Protein 4MYY (pdb70)

Organism: NCBI:txid489825

Structure (mmCIF, N/CA/C/O backbone):
data_4MYY
#
_entry.id   4MYY
#
_cell.length_a   36.752
_cell.length_b   36.752
_cell.length_c   187.257
_cell.angle_alpha   90.00
_cell.angle_beta   90.00
_cell.angle_gamma   120.00
#
_symmetry.space_group_name_H-M   'P 31 2 1'
#
loop_
_entity.id
_entity.type
_entity.pdbx_description
1 polymer 'CurG, CurH fusion protein'
2 non-polymer 'SULFATE ION'
3 water water
#
loop_
_atom_site.group_PDB
_atom_site.id
_atom_site.type_symbol
_atom_site.label_atom_id
_atom_site.label_alt_id
_atom_site.label_comp_id
_atom_site.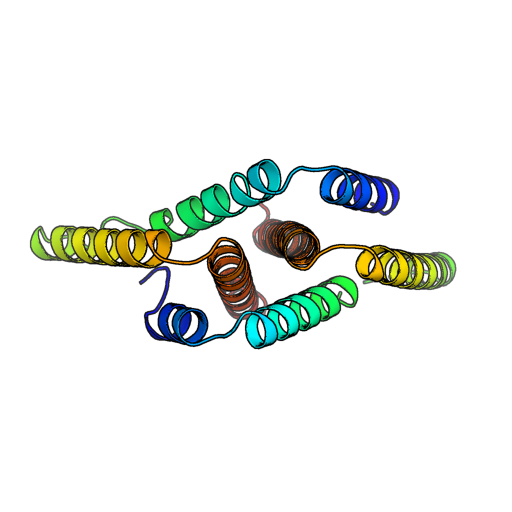label_asym_id
_atom_site.label_entity_id
_atom_site.label_seq_id
_atom_site.pdbx_PDB_ins_code
_atom_site.Cartn_x
_atom_site.Cartn_y
_atom_site.Cartn_z
_atom_site.occupancy
_atom_site.B_iso_or_equiv
_atom_site.auth_seq_id
_atom_site.auth_comp_id
_atom_site.auth_asym_id
_atom_site.auth_atom_id
_atom_site.pdbx_PDB_model_num
ATOM 1 N N . SER A 1 2 ? -18.607 9.951 -3.162 1.00 59.21 -1 SER A N 1
ATOM 2 C CA . SER A 1 2 ? -19.099 11.171 -3.866 1.00 62.52 -1 SER A CA 1
ATOM 3 C C . SER A 1 2 ? -18.025 11.745 -4.799 1.00 61.49 -1 SER A C 1
ATOM 4 O O . SER A 1 2 ? -18.309 12.042 -5.966 1.00 57.05 -1 SER A O 1
ATOM 7 N N . ALA A 1 3 ? -16.801 11.895 -4.280 1.00 52.95 0 ALA A N 1
ATOM 8 C CA . ALA A 1 3 ? -15.652 12.340 -5.072 1.00 45.62 0 ALA A CA 1
ATOM 9 C C . ALA A 1 3 ? -15.129 11.191 -5.927 1.00 40.20 0 ALA A C 1
ATOM 10 O O . ALA A 1 3 ? -14.770 11.388 -7.089 1.00 43.11 0 ALA A O 1
ATOM 12 N N . LEU A 1 4 ? -15.065 9.999 -5.334 1.00 35.19 1 LEU A N 1
ATOM 13 C CA . LEU A 1 4 ? -14.803 8.770 -6.071 1.00 30.72 1 LEU A CA 1
ATOM 14 C C . LEU A 1 4 ? -16.016 7.879 -5.982 1.00 31.68 1 LEU A C 1
ATOM 15 O O . LEU A 1 4 ? -16.281 7.286 -4.932 1.00 36.21 1 LEU A O 1
ATOM 20 N N . GLU A 1 5 ? -16.767 7.813 -7.074 1.00 32.10 2 GLU A N 1
ATOM 21 C CA . GLU A 1 5 ? -17.924 6.930 -7.142 1.00 32.02 2 GLU A CA 1
ATOM 22 C C . GLU A 1 5 ? -17.541 5.471 -6.943 1.00 32.89 2 GLU A C 1
ATOM 23 O O . GLU A 1 5 ? -16.466 5.039 -7.368 1.00 31.38 2 GLU A O 1
ATOM 29 N N . ALA A 1 6 ? -18.443 4.715 -6.310 1.00 32.80 3 ALA A N 1
ATOM 30 C CA . ALA A 1 6 ? -18.199 3.318 -6.030 1.00 35.54 3 ALA A CA 1
ATOM 31 C C . ALA A 1 6 ? -17.988 2.536 -7.324 1.00 33.69 3 ALA A C 1
ATOM 32 O O . ALA A 1 6 ? -17.238 1.565 -7.341 1.00 30.59 3 ALA A O 1
ATOM 34 N N . LYS A 1 7 ? -18.652 2.957 -8.399 1.00 30.71 4 LYS A N 1
ATOM 35 C CA . LYS A 1 7 ? -18.513 2.287 -9.694 1.00 31.84 4 LYS A CA 1
ATOM 36 C C . LYS A 1 7 ? -17.072 2.320 -10.161 1.00 28.49 4 LYS A C 1
ATOM 37 O O . LYS A 1 7 ? -16.564 1.343 -10.700 1.00 26.46 4 LYS A O 1
ATOM 43 N N . LEU A 1 8 ? -16.419 3.446 -9.919 1.00 24.84 5 LEU A N 1
ATOM 44 C CA . LEU A 1 8 ? -15.024 3.646 -10.295 1.00 23.09 5 LEU A CA 1
ATOM 45 C C . LEU A 1 8 ? -14.079 2.852 -9.396 1.00 19.42 5 LEU A C 1
ATOM 46 O O . LEU A 1 8 ? -13.186 2.154 -9.885 1.00 20.11 5 LEU A O 1
ATOM 51 N N . LEU A 1 9 ? -14.261 2.939 -8.083 1.00 19.85 6 LEU A N 1
ATOM 52 C CA . LEU A 1 9 ? -13.434 2.158 -7.184 1.00 18.54 6 LEU A CA 1
ATOM 53 C C . LEU A 1 9 ? -13.592 0.677 -7.462 1.00 18.34 6 LEU A C 1
ATOM 54 O O . LEU A 1 9 ? -12.605 -0.028 -7.514 1.00 17.70 6 LEU A O 1
ATOM 59 N N . ASP A 1 10 ? -14.829 0.222 -7.658 1.00 19.23 7 ASP A N 1
ATOM 60 C CA . ASP A 1 10 ? -15.085 -1.198 -7.982 1.00 22.11 7 ASP A CA 1
ATOM 61 C C . ASP A 1 10 ? -14.388 -1.672 -9.243 1.00 20.76 7 ASP A C 1
ATOM 62 O O . ASP A 1 10 ? -13.809 -2.743 -9.227 1.00 21.43 7 ASP A O 1
ATOM 67 N N . GLU A 1 11 ? -14.412 -0.874 -10.313 1.00 18.10 8 GLU A N 1
ATOM 68 C CA . GLU A 1 11 ? -13.754 -1.242 -11.551 1.00 19.91 8 GLU A CA 1
ATOM 69 C C . GLU A 1 11 ? -12.261 -1.478 -11.297 1.00 18.02 8 GLU A C 1
ATOM 70 O O . GLU A 1 11 ? -11.693 -2.454 -11.775 1.00 19.01 8 GLU A O 1
ATOM 76 N N . ILE A 1 12 ? -11.650 -0.572 -10.536 1.00 16.64 9 ILE A N 1
ATOM 77 C CA . ILE A 1 12 ? -10.240 -0.673 -10.210 1.00 15.80 9 ILE A CA 1
ATOM 78 C C . ILE A 1 12 ? -9.978 -1.880 -9.299 1.00 14.94 9 ILE A C 1
ATOM 79 O O . ILE A 1 12 ? -8.994 -2.609 -9.516 1.00 15.92 9 ILE A O 1
ATOM 84 N N . LYS A 1 13 ? -10.801 -2.061 -8.261 1.00 16.25 10 LYS A N 1
ATOM 85 C CA . LYS A 1 13 ? -10.637 -3.221 -7.376 1.00 17.48 10 LYS A CA 1
ATOM 86 C C . LYS A 1 13 ? -10.648 -4.534 -8.138 1.00 20.11 10 LYS A C 1
ATOM 87 O O . LYS A 1 13 ? -9.925 -5.460 -7.783 1.00 23.29 10 LYS A O 1
ATOM 93 N N . GLN A 1 14 ? -11.452 -4.590 -9.196 1.00 18.48 11 GLN A N 1
ATOM 94 C CA . GLN A 1 14 ? -11.689 -5.819 -9.954 1.00 20.77 11 GLN A CA 1
ATOM 95 C C . GLN A 1 14 ? -10.664 -6.085 -11.067 1.00 21.44 11 GLN A C 1
ATOM 96 O O . GLN A 1 14 ? -10.727 -7.119 -11.717 1.00 22.52 11 GLN A O 1
ATOM 102 N N . SER A 1 15 ? -9.726 -5.153 -11.240 1.00 18.94 12 SER A N 1
ATOM 103 C CA . SER A 1 15 ? -8.761 -5.193 -12.321 1.00 19.59 12 SER A CA 1
ATOM 104 C C . SER A 1 15 ? -7.492 -5.898 -11.937 1.00 19.81 12 SER A C 1
ATOM 105 O O . SER A 1 15 ? -6.893 -5.608 -10.904 1.00 23.13 12 SER A O 1
ATOM 108 N N . SER A 1 16 ? -7.041 -6.772 -12.823 1.00 20.33 13 SER A N 1
ATOM 109 C CA . SER A 1 16 ? -5.693 -7.332 -12.758 1.00 20.33 13 SER A CA 1
ATOM 110 C C . SER A 1 16 ? -4.691 -6.283 -13.187 1.00 19.66 13 SER A C 1
ATOM 111 O O . SER A 1 16 ? -5.080 -5.278 -13.770 1.00 18.84 13 SER A O 1
ATOM 114 N N . ASN A 1 17 ? -3.399 -6.546 -12.968 1.00 19.19 14 ASN A N 1
ATOM 115 C CA . ASN A 1 17 ? -2.358 -5.592 -13.387 1.00 19.91 14 ASN A CA 1
ATOM 116 C C . ASN A 1 17 ? -2.397 -5.455 -14.900 1.00 18.03 14 ASN A C 1
ATOM 117 O O . ASN A 1 17 ? -2.179 -4.376 -15.442 1.00 18.98 14 ASN A O 1
ATOM 122 N N . GLN A 1 18 ? -2.671 -6.555 -15.580 1.00 18.37 15 GLN A N 1
ATOM 123 C CA . GLN A 1 18 ? -2.727 -6.510 -17.020 1.00 18.67 15 GLN A CA 1
ATOM 124 C C . GLN A 1 18 ? -3.797 -5.541 -17.508 1.00 19.33 15 GLN A C 1
ATOM 125 O O . GLN A 1 18 ? -3.573 -4.761 -18.430 1.00 18.22 15 GLN A O 1
ATOM 131 N N . GLU A 1 19 ? -4.968 -5.613 -16.884 1.00 18.65 16 GLU A N 1
ATOM 132 C CA . GLU A 1 19 ? -6.062 -4.720 -17.228 1.00 17.44 16 GLU A CA 1
ATOM 133 C C . GLU A 1 19 ? -5.717 -3.256 -16.903 1.00 17.47 16 GLU A C 1
ATOM 134 O O . GLU A 1 19 ? -5.988 -2.359 -17.683 1.00 18.01 16 GLU A O 1
ATOM 140 N N . LEU A 1 20 ? -5.111 -3.024 -15.751 1.00 16.53 17 LEU A N 1
ATOM 141 C CA . LEU A 1 20 ? -4.685 -1.650 -15.382 1.00 15.69 17 LEU A CA 1
ATOM 142 C C . LEU A 1 20 ? -3.695 -1.072 -16.384 1.00 15.92 17 LEU A C 1
ATOM 143 O O . LEU A 1 20 ? -3.778 0.109 -16.771 1.00 16.20 17 LEU A O 1
ATOM 148 N N . GLU A 1 21 ? -2.739 -1.904 -16.792 1.00 16.30 18 GLU A N 1
ATOM 149 C CA . GLU A 1 21 ? -1.686 -1.450 -17.723 1.00 16.25 18 GLU A CA 1
ATOM 150 C C . GLU A 1 21 ? -2.300 -1.024 -19.061 1.00 18.45 18 GLU A C 1
ATOM 151 O O . GLU A 1 21 ? -1.904 -0.006 -19.655 1.00 19.36 18 GLU A O 1
ATOM 157 N N . SER A 1 22 ? -3.303 -1.781 -19.523 1.00 17.45 19 SER A N 1
ATOM 158 C CA . SER A 1 22 ? -4.002 -1.434 -20.758 1.00 20.15 19 SER A CA 1
ATOM 159 C C . SER A 1 22 ? -4.760 -0.131 -20.632 1.00 17.77 19 SER A C 1
ATOM 160 O O . SER A 1 22 ? -4.642 0.708 -21.504 1.00 19.10 19 SER A O 1
ATOM 163 N N . SER A 1 23 ? -5.469 0.062 -19.512 1.00 17.15 20 SER A N 1
ATOM 164 C CA . SER A 1 23 ? -6.142 1.314 -19.216 1.00 18.10 20 SER A CA 1
ATOM 165 C C . SER A 1 23 ? -5.138 2.485 -19.198 1.00 17.02 20 SER A C 1
ATOM 166 O O . SER A 1 23 ? -5.373 3.491 -19.864 1.00 17.12 20 SER A O 1
ATOM 169 N N . ILE A 1 24 ? -4.030 2.307 -18.486 1.00 14.85 21 ILE A N 1
ATOM 170 C CA . ILE A 1 24 ? -2.990 3.384 -18.375 1.00 15.26 21 ILE A CA 1
ATOM 171 C C . ILE A 1 24 ? -2.441 3.733 -19.766 1.00 15.71 21 ILE A C 1
ATOM 172 O O . ILE A 1 24 ? -2.349 4.906 -20.120 1.00 17.46 21 ILE A O 1
ATOM 177 N N . ASP A 1 25 ? -2.105 2.714 -20.552 1.00 15.64 22 ASP A N 1
ATOM 178 C CA . ASP A 1 25 ? -1.508 2.929 -21.879 1.00 18.45 22 ASP A CA 1
ATOM 179 C C . ASP A 1 25 ? -2.465 3.682 -22.786 1.00 18.12 22 ASP A C 1
ATOM 180 O O . ASP A 1 25 ? -2.048 4.580 -23.531 1.00 18.80 22 ASP A O 1
ATOM 185 N N . GLN A 1 26 ? -3.738 3.320 -22.729 1.00 17.78 23 GLN A N 1
ATOM 186 C CA . GLN A 1 26 ? -4.713 3.935 -23.633 1.00 19.57 23 GLN A CA 1
ATOM 187 C C . GLN A 1 26 ? -5.032 5.370 -23.234 1.00 18.51 23 GLN A C 1
ATOM 188 O O . GLN A 1 26 ? -5.196 6.225 -24.101 1.00 18.99 23 GLN A O 1
ATOM 194 N N . ILE A 1 27 ? -5.107 5.644 -21.936 1.00 17.11 24 ILE A N 1
ATOM 195 C CA . ILE A 1 27 ? -5.318 7.030 -21.495 1.00 16.85 24 ILE A CA 1
ATOM 196 C C . ILE A 1 27 ? -4.113 7.911 -21.853 1.00 18.25 24 ILE A C 1
ATOM 197 O O . ILE A 1 27 ? -4.268 9.027 -22.345 1.00 19.59 24 ILE A O 1
ATOM 202 N N . LEU A 1 28 ? -2.914 7.393 -21.610 1.00 17.01 25 LEU A N 1
ATOM 203 C CA . LEU A 1 28 ? -1.703 8.117 -21.960 1.00 16.25 25 LEU A CA 1
ATOM 204 C C . LEU A 1 28 ? -1.651 8.413 -23.461 1.00 17.90 25 LEU A C 1
ATOM 205 O O . LEU A 1 28 ? -1.364 9.542 -23.859 1.00 19.21 25 LEU A O 1
ATOM 210 N N . GLU A 1 29 ? -1.940 7.412 -24.287 1.00 19.18 26 GLU A N 1
ATOM 211 C CA . GLU A 1 29 ? -1.943 7.594 -25.735 1.00 24.11 26 GLU A CA 1
ATOM 212 C C . GLU A 1 29 ? -2.931 8.676 -26.158 1.00 23.92 26 GLU A C 1
ATOM 213 O O . GLU A 1 29 ? -2.624 9.508 -27.029 1.00 26.17 26 GLU A O 1
ATOM 219 N N . SER A 1 30 ? -4.108 8.676 -25.527 1.00 22.38 27 SER A N 1
ATOM 220 C CA . SER A 1 30 ? -5.094 9.718 -25.808 1.00 25.19 27 SER A CA 1
ATOM 221 C C . SER A 1 30 ? -4.608 11.137 -25.484 1.00 25.34 27 SER A C 1
ATOM 222 O O . SER A 1 30 ? -4.801 12.071 -26.290 1.00 29.99 27 SER A O 1
ATOM 225 N N . ILE A 1 31 ? -3.977 11.326 -24.325 1.00 23.40 28 ILE A N 1
ATOM 226 C CA . ILE A 1 31 ? -3.535 12.689 -23.959 1.00 26.28 28 ILE A CA 1
ATOM 227 C C . ILE A 1 31 ? -2.346 13.149 -24.809 1.00 27.84 28 ILE A C 1
ATOM 228 O O . ILE A 1 31 ? -2.247 14.341 -25.131 1.00 29.71 28 ILE A O 1
ATOM 233 N N . ILE A 1 32 ? -1.450 12.225 -25.162 1.00 26.02 29 ILE A N 1
ATOM 234 C CA . ILE A 1 32 ? -0.304 12.552 -26.032 1.00 28.63 29 ILE A CA 1
ATOM 235 C C . ILE A 1 32 ? -0.795 12.979 -27.410 1.00 34.36 29 ILE A C 1
ATOM 236 O O . ILE A 1 32 ? -0.270 13.936 -27.988 1.00 33.21 29 ILE A O 1
ATOM 241 N N . ASN A 1 33 ? -1.802 12.274 -27.930 1.00 31.56 30 ASN A N 1
ATOM 242 C CA . ASN A 1 33 ? -2.388 12.644 -29.221 1.00 39.34 30 ASN A CA 1
ATOM 243 C C . ASN A 1 33 ? -3.116 13.987 -29.186 1.00 43.71 30 ASN A C 1
ATOM 244 O O . ASN A 1 33 ? -3.030 14.773 -30.133 1.00 51.39 30 ASN A O 1
ATOM 249 N N . GLY A 1 34 ? -3.808 14.258 -28.085 1.00 44.89 31 GLY A N 1
ATOM 250 C CA . GLY A 1 34 ? -4.605 15.475 -27.967 1.00 51.57 31 GLY A CA 1
ATOM 251 C C . GLY A 1 34 ? -5.866 15.299 -28.789 1.00 63.29 31 GLY A C 1
ATOM 252 O O . GLY A 1 34 ? -6.640 14.367 -28.552 1.00 67.81 31 GLY A O 1
ATOM 253 N N . GLY A 1 40 ? -1.398 25.316 -36.275 1.00 45.87 37 GLY A N 1
ATOM 254 C CA . GLY A 1 40 ? -0.702 26.581 -36.523 1.00 41.97 37 GLY A CA 1
ATOM 255 C C . GLY A 1 40 ? -0.129 26.670 -37.927 1.00 35.39 37 GLY A C 1
ATOM 256 O O . GLY A 1 40 ? -0.774 26.291 -38.892 1.00 39.43 37 GLY A O 1
ATOM 257 N N . SER A 1 41 ? 1.100 27.168 -38.033 1.00 28.50 38 SER A N 1
ATOM 258 C CA . SER A 1 41 ? 1.816 27.213 -39.301 1.00 28.54 38 SER A CA 1
ATOM 259 C C . SER A 1 41 ? 2.262 25.808 -39.706 1.00 23.71 38 SER A C 1
ATOM 260 O O . SER A 1 41 ? 2.187 24.879 -38.890 1.00 26.89 38 SER A O 1
ATOM 263 N N . MET A 1 42 ? 2.741 25.661 -40.938 1.00 35.14 39 MET A N 1
ATOM 264 C CA . MET A 1 42 ? 3.331 24.406 -41.414 1.00 33.49 39 MET A CA 1
ATOM 265 C C . MET A 1 42 ? 4.539 23.993 -40.568 1.00 30.27 39 MET A C 1
ATOM 266 O O . MET A 1 42 ? 4.720 22.811 -40.259 1.00 27.98 39 MET A O 1
ATOM 271 N N . LEU A 1 43 ? 5.352 24.975 -40.197 1.00 28.66 40 LEU A N 1
ATOM 272 C CA . LEU A 1 43 ? 6.503 24.737 -39.327 1.00 28.05 40 LEU A CA 1
ATOM 273 C C . LEU A 1 43 ? 6.043 24.197 -37.969 1.00 27.51 40 LEU A C 1
ATOM 274 O O . LEU A 1 43 ? 6.601 23.215 -37.452 1.00 25.29 40 LEU A O 1
ATOM 279 N N . ASN A 1 44 ? 5.023 24.838 -37.397 1.00 26.04 41 ASN A N 1
ATOM 280 C CA . ASN A 1 44 ? 4.444 24.399 -36.118 1.00 29.37 41 ASN A CA 1
ATOM 281 C C . ASN A 1 44 ? 3.912 22.961 -36.201 1.00 26.54 41 ASN A C 1
ATOM 282 O O . ASN A 1 44 ? 4.194 22.146 -35.315 1.00 25.84 41 ASN A O 1
ATOM 287 N N . LYS A 1 45 ? 3.168 22.664 -37.271 1.00 26.84 42 LYS A N 1
ATOM 288 C CA . LYS A 1 45 ? 2.539 21.349 -37.493 1.00 27.79 42 LYS A CA 1
ATOM 289 C C . LYS A 1 45 ? 3.575 20.240 -37.624 1.00 25.76 42 LYS A C 1
ATOM 290 O O . LYS A 1 45 ? 3.469 19.187 -36.981 1.00 25.64 42 LYS A O 1
ATOM 296 N N . PHE A 1 46 ? 4.559 20.479 -38.480 1.00 25.50 43 PHE A N 1
ATOM 297 C CA . PHE A 1 46 ? 5.641 19.548 -38.664 1.00 24.72 43 PHE A CA 1
ATOM 298 C C . PHE A 1 46 ? 6.403 19.330 -37.352 1.00 24.68 43 PHE A C 1
ATOM 299 O O . PHE A 1 46 ? 6.621 18.185 -36.963 1.00 23.04 43 PHE A O 1
ATOM 307 N N . THR A 1 47 ? 6.786 20.414 -36.663 1.00 23.52 44 THR A N 1
ATOM 308 C CA . THR A 1 47 ? 7.540 20.295 -35.402 1.00 22.65 44 THR A CA 1
ATOM 309 C C . THR A 1 47 ? 6.745 19.467 -34.368 1.00 23.06 44 THR A C 1
ATOM 310 O O . THR A 1 47 ? 7.299 18.576 -33.708 1.00 21.44 44 THR A O 1
ATOM 314 N N . LYS A 1 48 ? 5.454 19.755 -34.243 1.00 22.53 45 LYS A N 1
ATOM 315 C CA . LYS A 1 48 ? 4.622 19.008 -33.311 1.00 23.95 45 LYS A CA 1
ATOM 316 C C . LYS A 1 48 ? 4.540 17.526 -33.644 1.00 23.41 45 LYS A C 1
ATOM 317 O O . LYS A 1 48 ? 4.610 16.703 -32.746 1.00 23.89 45 LYS A O 1
ATOM 323 N N . LYS A 1 49 ? 4.394 17.182 -34.925 1.00 24.27 46 LYS A N 1
ATOM 324 C CA . LYS A 1 49 ? 4.349 15.762 -35.337 1.00 24.45 46 LYS A CA 1
ATOM 325 C C . LYS A 1 49 ? 5.641 15.032 -34.937 1.00 26.23 46 LYS A C 1
ATOM 326 O O . LYS A 1 49 ? 5.613 13.923 -34.381 1.00 26.76 46 LYS A O 1
ATOM 332 N N . GLU A 1 50 ? 6.770 15.681 -35.183 1.00 23.69 47 GLU A N 1
ATOM 333 C CA . GLU A 1 50 ? 8.052 15.108 -34.801 1.00 24.87 47 GLU A CA 1
ATOM 334 C C . GLU A 1 50 ? 8.133 14.909 -33.288 1.00 23.02 47 GLU A C 1
ATOM 335 O O . GLU A 1 50 ? 8.684 13.917 -32.832 1.00 22.82 47 GLU A O 1
ATOM 341 N N . GLN A 1 51 ? 7.580 15.847 -32.518 1.00 22.20 48 GLN A N 1
ATOM 342 C CA . GLN A 1 51 ? 7.687 15.795 -31.045 1.00 21.53 48 GLN A CA 1
ATOM 343 C C . GLN A 1 51 ? 6.840 14.673 -30.465 1.00 22.47 48 GLN A C 1
ATOM 344 O O . GLN A 1 51 ? 7.251 13.976 -29.516 1.00 22.53 48 GLN A O 1
ATOM 350 N N . ILE A 1 52 ? 5.657 14.502 -31.051 1.00 21.96 49 ILE A N 1
ATOM 351 C CA . ILE A 1 52 ? 4.731 13.480 -30.589 1.00 22.84 49 ILE A CA 1
ATOM 352 C C . ILE A 1 52 ? 5.321 12.103 -30.882 1.00 23.11 49 ILE A C 1
ATOM 353 O O . ILE A 1 52 ? 5.313 11.222 -30.016 1.00 22.52 49 ILE A O 1
ATOM 358 N N . LEU A 1 53 ? 5.892 11.936 -32.075 1.00 23.69 50 LEU A N 1
ATOM 359 C CA . LEU A 1 53 ? 6.517 10.663 -32.436 1.00 25.13 50 LEU A CA 1
ATOM 360 C C . LEU A 1 53 ? 7.698 10.345 -31.520 1.00 23.21 50 LEU A C 1
ATOM 361 O O . LEU A 1 53 ? 7.860 9.211 -31.100 1.00 26.25 50 LEU A O 1
ATOM 366 N N . SER A 1 54 ? 8.518 11.350 -31.219 1.00 22.50 51 SER A N 1
ATOM 367 C CA . SER A 1 54 ? 9.642 11.185 -30.302 1.00 24.21 51 SER A CA 1
ATOM 368 C C . SER A 1 54 ? 9.153 10.790 -28.913 1.00 23.11 51 SER A C 1
ATOM 369 O O . SER A 1 54 ? 9.709 9.875 -28.277 1.00 23.23 51 SER A O 1
ATOM 372 N N . GLU A 1 55 ? 8.122 11.475 -28.440 1.00 21.10 52 GLU A N 1
ATOM 373 C CA . GLU A 1 55 ? 7.640 11.181 -27.098 1.00 20.36 52 GLU A CA 1
ATOM 374 C C . GLU A 1 55 ? 7.075 9.770 -27.023 1.00 20.73 52 GLU A C 1
ATOM 375 O O . GLU A 1 55 ? 7.242 9.085 -25.997 1.00 20.73 52 GLU A O 1
ATOM 381 N N . LYS A 1 56 ? 6.403 9.328 -28.082 1.00 21.34 53 LYS A N 1
ATOM 382 C CA . LYS A 1 56 ? 5.843 7.983 -28.091 1.00 21.80 53 LYS A CA 1
ATOM 383 C C . LYS A 1 56 ? 6.919 6.901 -28.036 1.00 24.26 53 LYS A C 1
ATOM 384 O O . LYS A 1 56 ? 6.753 5.866 -27.375 1.00 23.31 53 LYS A O 1
ATOM 390 N N . GLN A 1 57 ? 8.039 7.158 -28.699 1.00 25.22 54 GLN A N 1
ATOM 391 C CA . GLN A 1 57 ? 9.188 6.256 -28.593 1.00 29.77 54 GLN A CA 1
ATOM 392 C C . GLN A 1 57 ? 9.706 6.196 -27.171 1.00 28.30 54 GLN A C 1
ATOM 393 O O . GLN A 1 57 ? 10.034 5.114 -26.658 1.00 30.05 54 GLN A O 1
ATOM 399 N N . GLN A 1 58 ? 9.769 7.347 -26.514 1.00 25.91 55 GLN A N 1
ATOM 400 C CA . GLN A 1 58 ? 10.307 7.368 -25.158 1.00 25.01 55 GLN A CA 1
ATOM 401 C C . GLN A 1 58 ? 9.371 6.684 -24.163 1.00 23.16 55 GLN A C 1
ATOM 402 O O . GLN A 1 58 ? 9.833 5.968 -23.275 1.00 22.54 55 GLN A O 1
ATOM 408 N N . ILE A 1 59 ? 8.062 6.863 -24.343 1.00 19.33 56 ILE A N 1
ATOM 409 C CA . ILE A 1 59 ? 7.063 6.243 -23.472 1.00 19.12 56 ILE A CA 1
ATOM 410 C C . ILE A 1 59 ? 7.193 4.705 -23.480 1.00 19.77 56 ILE A C 1
ATOM 411 O O . ILE A 1 59 ? 6.963 4.054 -22.474 1.00 19.52 56 ILE A O 1
ATOM 416 N N . LYS A 1 60 ? 7.569 4.143 -24.627 1.00 22.92 57 LYS A N 1
ATOM 417 C CA . LYS A 1 60 ? 7.783 2.711 -24.732 1.00 26.23 57 LYS A CA 1
ATOM 418 C C . LYS A 1 60 ? 8.809 2.198 -23.723 1.00 24.78 57 LYS A C 1
ATOM 419 O O . LYS A 1 60 ? 8.718 1.062 -23.267 1.00 26.86 57 LYS A O 1
ATOM 425 N N . GLN A 1 61 ? 9.761 3.046 -23.341 1.00 23.76 58 GLN A N 1
ATOM 426 C CA . GLN A 1 61 ? 10.792 2.652 -22.376 1.00 25.00 58 GLN A CA 1
ATOM 427 C C . GLN A 1 61 ? 10.402 2.775 -20.902 1.00 21.44 58 GLN A C 1
ATOM 428 O O . GLN A 1 61 ? 11.134 2.323 -20.016 1.00 24.07 58 GLN A O 1
ATOM 434 N N . LEU A 1 62 ? 9.243 3.379 -20.646 1.00 18.27 59 LEU A N 1
ATOM 435 C CA . LEU A 1 62 ? 8.761 3.603 -19.291 1.00 16.50 59 LEU A CA 1
ATOM 436 C C . LEU A 1 62 ? 8.001 2.393 -18.755 1.00 16.17 59 LEU A C 1
ATOM 437 O O . LEU A 1 62 ? 7.315 1.702 -19.518 1.00 18.13 59 LEU A O 1
ATOM 442 N N . SER A 1 63 ? 8.090 2.181 -17.440 1.00 14.87 60 SER A N 1
ATOM 443 C CA . SER A 1 63 ? 7.291 1.142 -16.747 1.00 14.63 60 SER A CA 1
ATOM 444 C C . SER A 1 63 ? 5.826 1.568 -16.645 1.00 14.53 60 SER A C 1
ATOM 445 O O . SER A 1 63 ? 5.529 2.726 -16.862 1.00 13.97 60 SER A O 1
ATOM 448 N N . PRO A 1 64 ? 4.932 0.645 -16.235 1.00 15.67 61 PRO A N 1
ATOM 449 C CA . PRO A 1 64 ? 3.527 1.026 -16.118 1.00 16.03 61 PRO A CA 1
ATOM 450 C C . PRO A 1 64 ? 3.308 2.162 -15.117 1.00 14.15 61 PRO A C 1
ATOM 451 O O . PRO A 1 64 ? 2.544 3.094 -15.390 1.00 13.69 61 PRO A O 1
ATOM 455 N N . LEU A 1 65 ? 4.027 2.118 -13.990 1.00 14.50 62 LEU A N 1
ATOM 456 C CA . LEU A 1 65 ? 3.867 3.199 -13.004 1.00 13.75 62 LEU A CA 1
ATOM 457 C C . LEU A 1 65 ? 4.386 4.528 -13.536 1.00 12.55 62 LEU A C 1
ATOM 458 O O . LEU A 1 65 ? 3.831 5.575 -13.228 1.00 12.93 62 LEU A O 1
ATOM 463 N N . GLN A 1 66 ? 5.494 4.474 -14.274 1.00 12.64 63 GLN A N 1
ATOM 464 C CA . GLN A 1 66 ? 6.050 5.698 -14.867 1.00 11.90 63 GLN A CA 1
ATOM 465 C C . GLN A 1 66 ? 5.100 6.298 -15.893 1.00 11.26 63 GLN A C 1
ATOM 466 O O . GLN A 1 66 ? 4.885 7.521 -15.897 1.00 11.02 63 GLN A O 1
ATOM 472 N N . ARG A 1 67 ? 4.534 5.448 -16.746 1.00 11.17 64 ARG A N 1
ATOM 473 C CA . ARG A 1 67 ? 3.505 5.877 -17.703 1.00 11.84 64 ARG A CA 1
ATOM 474 C C . ARG A 1 67 ? 2.317 6.534 -16.963 1.00 11.74 64 ARG A C 1
ATOM 475 O O . ARG A 1 67 ? 1.793 7.584 -17.375 1.00 11.03 64 ARG A O 1
ATOM 483 N N . ALA A 1 68 ? 1.889 5.918 -15.860 1.00 11.54 65 ALA A N 1
ATOM 484 C CA . ALA A 1 68 ? 0.775 6.451 -15.084 1.00 12.14 65 ALA A CA 1
ATOM 485 C C . ALA A 1 68 ? 1.105 7.837 -14.514 1.00 11.46 65 ALA A C 1
ATOM 486 O O . ALA A 1 68 ? 0.292 8.752 -14.599 1.00 11.37 65 ALA A O 1
ATOM 488 N N . ALA A 1 69 ? 2.317 7.998 -13.988 1.00 11.59 66 ALA A N 1
ATOM 489 C CA . ALA A 1 69 ? 2.711 9.289 -13.439 1.00 12.27 66 ALA A CA 1
ATOM 490 C C . ALA A 1 69 ? 2.729 10.378 -14.525 1.00 12.66 66 ALA A C 1
ATOM 491 O O . ALA A 1 69 ? 2.263 11.501 -14.299 1.00 12.15 66 ALA A O 1
ATOM 493 N N . LEU A 1 70 ? 3.290 10.046 -15.691 1.00 12.14 67 LEU A N 1
ATOM 494 C CA . LEU A 1 70 ? 3.257 10.966 -16.824 1.00 11.60 67 LEU A CA 1
ATOM 495 C C . LEU A 1 70 ? 1.856 11.321 -17.230 1.00 11.99 67 LEU A C 1
ATOM 496 O O . LEU A 1 70 ? 1.559 12.507 -17.409 1.00 11.91 67 LEU A O 1
ATOM 501 N N . ALA A 1 71 ? 0.996 10.314 -17.371 1.00 10.83 68 ALA A N 1
ATOM 502 C CA . ALA A 1 71 ? -0.409 10.559 -17.744 1.00 10.86 68 ALA A CA 1
ATOM 503 C C . ALA A 1 71 ? -1.086 11.484 -16.724 1.00 11.77 68 ALA A C 1
ATOM 504 O O . ALA A 1 71 ? -1.839 12.394 -17.097 1.00 12.06 68 ALA A O 1
ATOM 506 N N . LEU A 1 72 ? -0.832 11.242 -15.449 1.00 11.45 69 LEU A N 1
ATOM 507 C CA . LEU A 1 72 ? -1.489 12.021 -14.374 1.00 13.32 69 LEU A CA 1
ATOM 508 C C . LEU A 1 72 ? -1.065 13.480 -14.417 1.00 14.05 69 LEU A C 1
ATOM 509 O O . LEU A 1 72 ? -1.906 14.363 -14.323 1.00 13.24 69 LEU A O 1
ATOM 514 N N . LYS A 1 73 ? 0.226 13.732 -14.610 1.00 12.62 70 LYS A N 1
ATOM 515 C CA . LYS A 1 73 ? 0.724 15.094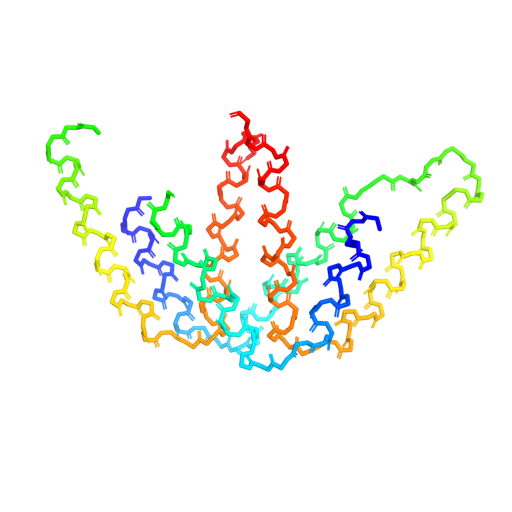 -14.775 1.00 14.21 70 LYS A CA 1
ATOM 516 C C . LYS A 1 73 ? 0.028 15.754 -15.976 1.00 13.17 70 LYS A C 1
ATOM 517 O O . LYS A 1 73 ? -0.471 16.879 -15.888 1.00 14.19 70 LYS A O 1
ATOM 523 N N . LYS A 1 74 ? -0.025 15.034 -17.093 1.00 13.00 71 LYS A N 1
ATOM 524 C CA . LYS A 1 74 ? -0.581 15.608 -18.303 1.00 13.91 71 LYS A CA 1
ATOM 525 C C . LYS A 1 74 ? -2.078 15.890 -18.186 1.00 14.95 71 LYS A C 1
ATOM 526 O O . LYS A 1 74 ? -2.545 16.924 -18.656 1.00 14.45 71 LYS A O 1
ATOM 532 N N . LEU A 1 75 ? -2.818 14.980 -17.554 1.00 12.71 72 LEU A N 1
ATOM 533 C CA . LEU A 1 75 ? -4.258 15.217 -17.302 1.00 13.45 72 LEU A CA 1
ATOM 534 C C . LEU A 1 75 ? -4.495 16.399 -16.361 1.00 14.05 72 LEU A C 1
ATOM 535 O O . LEU A 1 75 ? -5.372 17.240 -16.611 1.00 15.18 72 LEU A O 1
ATOM 540 N N . GLU A 1 76 ? -3.699 16.475 -15.291 1.00 15.01 73 GLU A N 1
ATOM 541 C CA . GLU A 1 76 ? -3.816 17.614 -14.371 1.00 16.49 73 GLU A CA 1
ATOM 542 C C . GLU A 1 76 ? -3.507 18.927 -15.035 1.00 18.18 73 GLU A C 1
ATOM 543 O O . GLU A 1 76 ? -4.188 19.930 -14.762 1.00 17.88 73 GLU A O 1
ATOM 549 N N . THR A 1 77 ? -2.496 18.943 -15.903 1.00 17.35 74 THR A N 1
ATOM 550 C CA . THR A 1 77 ? -2.145 20.167 -16.608 1.00 19.19 74 THR A CA 1
ATOM 551 C C . THR A 1 77 ? -3.295 20.585 -17.504 1.00 18.87 74 THR A C 1
ATOM 552 O O . THR A 1 77 ? -3.673 21.765 -17.570 1.00 19.14 74 THR A O 1
ATOM 556 N N . LYS A 1 78 ? -3.869 19.605 -18.191 1.00 16.98 75 LYS A N 1
ATOM 557 C CA . LYS A 1 78 ? -4.951 19.924 -19.102 1.00 19.22 75 LYS A CA 1
ATOM 558 C C . LYS A 1 78 ? -6.155 20.464 -18.317 1.00 18.37 75 LYS A C 1
ATOM 559 O O . LYS A 1 78 ? -6.795 21.445 -18.734 1.00 19.87 75 LYS A O 1
ATOM 565 N N . LEU A 1 79 ? -6.427 19.863 -17.162 1.00 16.50 76 LEU A N 1
ATOM 566 C CA . LEU A 1 79 ? -7.543 20.300 -16.325 1.00 17.55 76 LEU A CA 1
ATOM 567 C C . LEU A 1 79 ? -7.286 21.709 -15.778 1.00 19.12 76 LEU A C 1
ATOM 568 O O . LEU A 1 79 ? -8.173 22.557 -15.802 1.00 20.13 76 LEU A O 1
ATOM 573 N N . ASN A 1 80 ? -6.065 21.950 -15.294 1.00 18.20 77 ASN A N 1
ATOM 574 C CA . ASN A 1 80 ? -5.703 23.261 -14.757 1.00 21.34 77 ASN A CA 1
ATOM 575 C C . ASN A 1 80 ? -5.822 24.339 -15.812 1.00 22.40 77 ASN A C 1
ATOM 576 O O . ASN A 1 80 ? -6.228 25.454 -15.513 1.00 25.44 77 ASN A O 1
ATOM 581 N N . ASN A 1 81 ? -5.437 24.021 -17.043 1.00 21.83 78 ASN A N 1
ATOM 582 C CA . ASN A 1 81 ? -5.518 24.997 -18.126 1.00 25.43 78 ASN A CA 1
ATOM 583 C C . ASN A 1 81 ? -6.964 25.296 -18.462 1.00 26.56 78 ASN A C 1
ATOM 584 O O . ASN A 1 81 ? -7.337 26.464 -18.678 1.00 29.11 78 ASN A O 1
ATOM 589 N N . THR A 1 82 ? -7.775 24.242 -18.476 1.00 25.06 79 THR A N 1
ATOM 590 C CA . THR A 1 82 ? -9.199 24.329 -18.795 1.00 28.12 79 THR A CA 1
ATOM 591 C C . THR A 1 82 ? -9.873 25.211 -17.726 1.00 30.54 79 THR A C 1
ATOM 592 O O . THR A 1 82 ? -10.687 26.088 -18.050 1.00 32.94 79 THR A O 1
ATOM 596 N N . LEU A 1 83 ? -9.469 25.013 -16.474 1.00 28.21 80 LEU A N 1
ATOM 597 C CA . LEU A 1 83 ? -10.012 25.774 -15.333 1.00 32.37 80 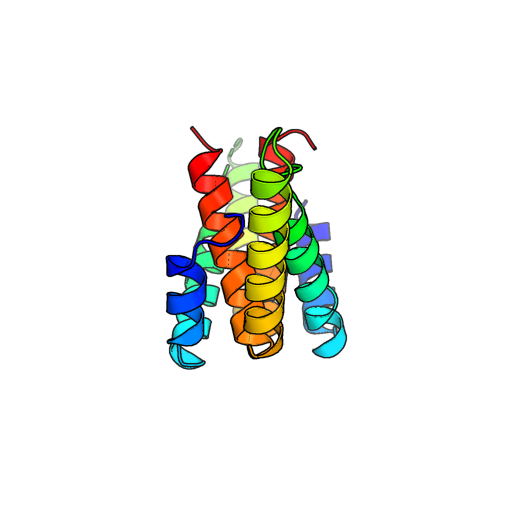LEU A CA 1
ATOM 598 C C . LEU A 1 83 ? -9.306 27.096 -15.023 1.00 35.12 80 LEU A C 1
ATOM 599 O O . LEU A 1 83 ? -9.639 27.760 -14.033 1.00 34.97 80 LEU A O 1
ATOM 604 N N . HIS A 1 84 ? -8.344 27.482 -15.861 1.00 33.01 81 HIS A N 1
ATOM 605 C CA . HIS A 1 84 ? -7.523 28.685 -15.634 1.00 37.18 81 HIS A CA 1
ATOM 606 C C . HIS A 1 84 ? -6.883 28.738 -14.230 1.00 39.87 81 HIS A C 1
ATOM 607 O O . HIS A 1 84 ? -6.813 29.811 -13.610 1.00 44.93 81 HIS A O 1
ATOM 614 N N . GLU A 1 85 ? -6.427 27.588 -13.731 1.00 39.87 82 GLU A N 1
ATOM 615 C CA . GLU A 1 85 ? -5.793 27.496 -12.405 1.00 43.76 82 GLU A CA 1
ATOM 616 C C . GLU A 1 85 ? -4.272 27.512 -12.516 1.00 46.82 82 GLU A C 1
ATOM 617 O O . GLU A 1 85 ? -3.687 26.722 -13.258 1.00 40.77 82 GLU A O 1
ATOM 623 N N . ASN B 1 1 ? 6.263 23.533 -22.752 1.00 42.85 -2 ASN B N 1
ATOM 624 C CA . ASN B 1 1 ? 6.916 23.405 -24.090 1.00 47.10 -2 ASN B CA 1
ATOM 625 C C . ASN B 1 1 ? 7.572 22.033 -24.260 1.00 41.47 -2 ASN B C 1
ATOM 626 O O . ASN B 1 1 ? 7.565 21.230 -23.321 1.00 38.49 -2 ASN B O 1
ATOM 631 N N . SER B 1 2 ? 8.148 21.773 -25.436 1.00 39.65 -1 SER B N 1
ATOM 632 C CA . SER B 1 2 ? 8.713 20.445 -25.728 1.00 38.80 -1 SER B CA 1
ATOM 633 C C . SER B 1 2 ? 9.915 20.089 -24.850 1.00 32.19 -1 SER B C 1
ATOM 634 O O . SER B 1 2 ? 10.019 18.959 -24.383 1.00 31.65 -1 SER B O 1
ATOM 637 N N . ALA B 1 3 ? 10.826 21.049 -24.671 1.00 32.68 0 ALA B N 1
ATOM 638 C CA . ALA B 1 3 ? 11.997 20.877 -23.804 1.00 27.87 0 ALA B CA 1
ATOM 639 C C . ALA B 1 3 ? 11.598 20.507 -22.387 1.00 24.92 0 ALA B C 1
ATOM 640 O O . ALA B 1 3 ? 12.190 19.608 -21.793 1.00 23.80 0 ALA B O 1
ATOM 642 N N . LEU B 1 4 ? 10.580 21.171 -21.834 1.00 24.47 1 LEU B N 1
ATOM 643 C CA . LEU B 1 4 ? 10.177 20.832 -20.462 1.00 22.13 1 LEU B CA 1
ATOM 644 C C . LEU B 1 4 ? 9.483 19.475 -20.402 1.00 23.19 1 LEU B C 1
ATOM 645 O O . LEU B 1 4 ? 9.606 18.740 -19.404 1.00 19.90 1 LEU B O 1
ATOM 650 N N . GLU B 1 5 ? 8.769 19.133 -21.474 1.00 22.07 2 GLU B N 1
ATOM 651 C CA . GLU B 1 5 ? 8.164 17.794 -21.572 1.00 24.47 2 GLU B CA 1
ATOM 652 C C . GLU B 1 5 ? 9.219 16.685 -21.574 1.00 21.91 2 GLU B C 1
ATOM 653 O O . GLU B 1 5 ? 9.070 15.701 -20.842 1.00 21.59 2 GLU B O 1
ATOM 659 N N . ALA B 1 6 ? 10.260 16.835 -22.392 1.00 22.66 3 ALA B N 1
ATOM 660 C CA . ALA B 1 6 ? 11.398 15.893 -22.432 1.00 22.88 3 ALA B CA 1
ATOM 661 C C . ALA B 1 6 ? 12.040 15.791 -21.056 1.00 20.01 3 ALA B C 1
ATOM 662 O O . ALA B 1 6 ? 12.379 14.695 -20.598 1.00 18.21 3 ALA B O 1
ATOM 664 N N . LYS B 1 7 ? 12.180 16.941 -20.396 1.00 17.68 4 LYS B N 1
ATOM 665 C CA . LYS B 1 7 ? 12.746 16.993 -19.042 1.00 15.64 4 LYS B CA 1
ATOM 666 C C . LYS B 1 7 ? 11.915 16.175 -18.041 1.00 15.26 4 LYS B C 1
ATOM 667 O O . LYS B 1 7 ? 12.461 15.421 -17.251 1.00 15.50 4 LYS B O 1
ATOM 673 N N . LEU B 1 8 ? 10.595 16.354 -18.083 1.00 14.61 5 LEU B N 1
ATOM 674 C CA . LEU B 1 8 ? 9.709 15.641 -17.178 1.00 16.33 5 LEU B CA 1
ATOM 675 C C . LEU B 1 8 ? 9.777 14.132 -17.402 1.00 15.97 5 LEU B C 1
ATOM 676 O O . LEU B 1 8 ? 9.863 13.373 -16.447 1.00 15.20 5 LEU B O 1
ATOM 681 N N . LEU B 1 9 ? 9.779 13.710 -18.652 1.00 15.27 6 LEU B N 1
ATOM 682 C CA . LEU B 1 9 ? 9.846 12.295 -18.955 1.00 17.00 6 LEU B CA 1
ATOM 683 C C . LEU B 1 9 ? 11.141 11.685 -18.401 1.00 16.28 6 LEU B C 1
ATOM 684 O O . LEU B 1 9 ? 11.108 10.639 -17.788 1.00 17.95 6 LEU B O 1
ATOM 689 N N . ASP B 1 10 ? 12.259 12.378 -18.579 1.00 16.93 7 ASP B N 1
ATOM 690 C CA . ASP B 1 10 ? 13.541 11.921 -18.050 1.00 18.84 7 ASP B CA 1
ATOM 691 C C . ASP B 1 10 ? 13.501 11.847 -16.521 1.00 17.10 7 ASP B C 1
ATOM 692 O O . ASP B 1 10 ? 13.976 10.872 -15.939 1.00 17.33 7 ASP B O 1
ATOM 697 N N . GLU B 1 11 ? 12.919 12.853 -15.873 1.00 15.33 8 GLU B N 1
ATOM 698 C CA . GLU B 1 11 ? 12.819 12.836 -14.414 1.00 16.11 8 GLU B CA 1
ATOM 699 C C . GLU B 1 11 ? 11.993 11.648 -13.929 1.00 17.11 8 GLU B C 1
ATOM 700 O O . GLU B 1 11 ? 12.431 10.936 -13.050 1.00 16.43 8 GLU B O 1
ATOM 706 N N . ILE B 1 12 ? 10.835 11.417 -14.556 1.00 15.04 9 ILE B N 1
ATOM 707 C CA . ILE B 1 12 ? 9.968 10.264 -14.222 1.00 14.05 9 ILE B CA 1
ATOM 708 C C . ILE B 1 12 ? 10.725 8.919 -14.397 1.00 16.09 9 ILE B C 1
ATOM 709 O O . ILE B 1 12 ? 10.686 8.033 -13.523 1.00 17.28 9 ILE B O 1
ATOM 714 N N . LYS B 1 13 ? 11.432 8.774 -15.509 1.00 15.97 10 LYS B N 1
ATOM 715 C CA . LYS B 1 13 ? 12.188 7.548 -15.766 1.00 18.79 10 LYS B CA 1
ATOM 716 C C . LYS B 1 13 ? 13.256 7.295 -14.701 1.00 19.98 10 LYS B C 1
ATOM 717 O O . LYS B 1 13 ? 13.525 6.132 -14.357 1.00 21.00 10 LYS B O 1
ATOM 723 N N . GLN B 1 14 ? 13.871 8.372 -14.210 1.00 18.19 11 GLN B N 1
ATOM 724 C CA . GLN B 1 14 ? 14.937 8.280 -13.221 1.00 21.50 11 GLN B CA 1
ATOM 725 C C . GLN B 1 14 ? 14.433 8.130 -11.803 1.00 23.50 11 GLN B C 1
ATOM 726 O O . GLN B 1 14 ? 15.207 7.789 -10.922 1.00 25.31 11 GLN B O 1
ATOM 732 N N . SER B 1 15 ? 13.123 8.323 -11.598 1.00 19.25 12 SER B N 1
ATOM 733 C CA . SER B 1 15 ? 12.535 8.364 -10.252 1.00 20.81 12 SER B CA 1
ATOM 734 C C . SER B 1 15 ? 12.328 6.983 -9.674 1.00 20.87 12 SER B C 1
ATOM 735 O O . SER B 1 15 ? 12.074 6.032 -10.402 1.00 21.20 12 SER B O 1
ATOM 738 N N . SER B 1 16 ? 12.379 6.880 -8.352 1.00 21.31 13 SER B N 1
ATOM 739 C CA . SER B 1 16 ? 12.090 5.606 -7.730 1.00 19.70 13 SER B CA 1
ATOM 740 C C . SER B 1 16 ? 10.585 5.373 -7.715 1.00 18.36 13 SER B C 1
ATOM 741 O O . SER B 1 16 ? 9.820 6.312 -7.790 1.00 17.01 13 SER B O 1
ATOM 744 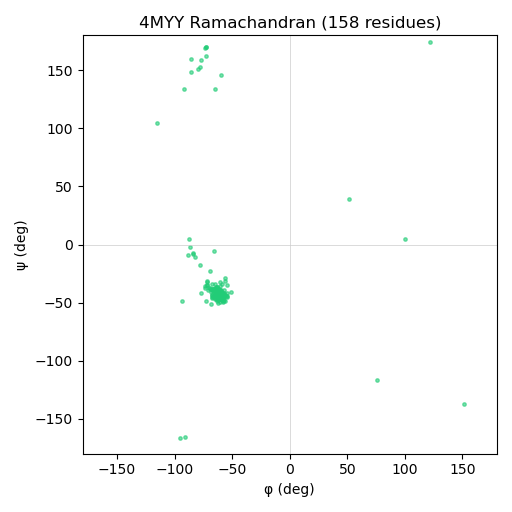N N . ASN B 1 17 ? 10.177 4.112 -7.590 1.00 18.64 14 ASN B N 1
ATOM 745 C CA . ASN B 1 17 ? 8.751 3.838 -7.438 1.00 17.92 14 ASN B CA 1
ATOM 746 C C . ASN B 1 17 ? 8.105 4.542 -6.254 1.00 18.37 14 ASN B C 1
ATOM 747 O O . ASN B 1 17 ? 6.992 5.030 -6.393 1.00 18.38 14 ASN B O 1
ATOM 752 N N . GLN B 1 18 ? 8.808 4.633 -5.117 1.00 18.55 15 GLN B N 1
ATOM 753 C CA . GLN B 1 18 ? 8.262 5.305 -3.934 1.00 19.85 15 GLN B CA 1
ATOM 754 C C . GLN B 1 18 ? 8.028 6.772 -4.224 1.00 19.40 15 GLN B C 1
ATOM 755 O O . GLN B 1 18 ? 6.998 7.311 -3.827 1.00 19.34 15 GLN B O 1
ATOM 761 N N . GLU B 1 19 ? 8.954 7.391 -4.962 1.00 19.46 16 GLU B N 1
ATOM 762 C CA . GLU B 1 19 ? 8.800 8.796 -5.377 1.00 20.60 16 GLU B CA 1
ATOM 763 C C . GLU B 1 19 ? 7.545 8.997 -6.212 1.00 19.97 16 GLU B C 1
ATOM 764 O O . GLU B 1 19 ? 6.799 9.957 -5.984 1.00 21.16 16 GLU B O 1
ATOM 770 N N . LEU B 1 20 ? 7.334 8.122 -7.200 1.00 18.15 17 LEU B N 1
ATOM 771 C CA . LEU B 1 20 ? 6.174 8.244 -8.068 1.00 17.77 17 LEU B CA 1
ATOM 772 C C . LEU B 1 20 ? 4.897 7.970 -7.257 1.00 18.30 17 LEU B C 1
ATOM 773 O O . LEU B 1 20 ? 3.881 8.645 -7.428 1.00 19.02 17 LEU B O 1
ATOM 778 N N . GLU B 1 21 ? 4.964 6.995 -6.361 1.00 18.59 18 GLU B N 1
ATOM 779 C CA . GLU B 1 21 ? 3.786 6.589 -5.574 1.00 19.90 18 GLU B CA 1
ATOM 780 C C . GLU B 1 21 ? 3.417 7.732 -4.607 1.00 20.21 18 GLU B C 1
ATOM 781 O O . GLU B 1 21 ? 2.230 8.055 -4.426 1.00 23.27 18 GLU B O 1
ATOM 787 N N . SER B 1 22 ? 4.428 8.394 -4.048 1.00 20.52 19 SER B N 1
ATOM 788 C CA . SER B 1 22 ? 4.163 9.501 -3.137 1.00 22.24 19 SER B CA 1
ATOM 789 C C . SER B 1 22 ? 3.407 10.598 -3.863 1.00 22.68 19 SER B C 1
ATOM 790 O O . SER B 1 22 ? 2.431 11.110 -3.323 1.00 22.13 19 SER B O 1
ATOM 793 N N . SER B 1 23 ? 3.828 10.952 -5.083 1.00 21.65 20 SER B N 1
ATOM 794 C CA A SER B 1 23 ? 3.110 11.958 -5.868 0.50 22.90 20 SER B CA 1
ATOM 795 C CA B SER B 1 23 ? 3.109 11.958 -5.878 0.50 22.36 20 SER B CA 1
ATOM 796 C C . SER B 1 23 ? 1.689 11.512 -6.207 1.00 21.06 20 SER B C 1
ATOM 797 O O . SER B 1 23 ? 0.742 12.258 -5.999 1.00 22.00 20 SER B O 1
ATOM 802 N N . ILE B 1 24 ? 1.551 10.291 -6.719 1.00 20.04 21 ILE B N 1
ATOM 803 C CA . ILE B 1 24 ? 0.236 9.756 -7.112 1.00 19.78 21 ILE B CA 1
ATOM 804 C C . ILE B 1 24 ? -0.716 9.752 -5.895 1.00 19.29 21 ILE B C 1
ATOM 805 O O . ILE B 1 24 ? -1.883 10.141 -5.996 1.00 19.65 21 ILE B O 1
ATOM 810 N N . ASP B 1 25 ? -0.209 9.304 -4.763 1.00 19.76 22 ASP B N 1
ATOM 811 C CA . ASP B 1 25 ? -1.047 9.147 -3.577 1.00 19.51 22 ASP B CA 1
ATOM 812 C C . ASP B 1 25 ? -1.505 10.497 -3.098 1.00 19.28 22 ASP B C 1
ATOM 813 O O . ASP B 1 25 ? -2.654 10.669 -2.651 1.00 18.90 22 ASP B O 1
ATOM 818 N N . GLN B 1 26 ? -0.606 11.471 -3.179 1.00 18.81 23 GLN B N 1
ATOM 819 C CA . GLN B 1 26 ? -0.960 12.798 -2.722 1.00 19.47 23 GLN B CA 1
ATOM 820 C C . GLN B 1 26 ? -1.972 13.426 -3.643 1.00 20.75 23 GLN B C 1
ATOM 821 O O . GLN B 1 26 ? -2.868 14.144 -3.173 1.00 21.99 23 GLN B O 1
ATOM 827 N N . ILE B 1 27 ? -1.831 13.186 -4.943 1.00 21.42 24 ILE B N 1
ATOM 828 C CA . ILE B 1 27 ? -2.815 13.713 -5.892 1.00 24.43 24 ILE B CA 1
ATOM 829 C C . ILE B 1 27 ? -4.153 13.045 -5.611 1.00 22.54 24 ILE B C 1
ATOM 830 O O . ILE B 1 27 ? -5.192 13.703 -5.533 1.00 22.02 24 ILE B O 1
ATOM 835 N N . LEU B 1 28 ? -4.136 11.740 -5.395 1.00 21.08 25 LEU B N 1
ATOM 836 C CA . LEU B 1 28 ? -5.366 11.045 -5.075 1.00 19.51 25 LEU B CA 1
ATOM 837 C C . LEU B 1 28 ? -6.062 11.598 -3.826 1.00 21.42 25 LEU B C 1
ATOM 838 O O . LEU B 1 28 ? -7.273 11.818 -3.833 1.00 22.72 25 LEU B O 1
ATOM 843 N N . GLU B 1 29 ? -5.287 11.847 -2.765 1.00 21.04 26 GLU B N 1
ATOM 844 C CA . GLU B 1 29 ? -5.787 12.468 -1.551 1.00 24.80 26 GLU B CA 1
ATOM 845 C C . GLU B 1 29 ? -6.474 13.804 -1.829 1.00 23.96 26 GLU B C 1
ATOM 846 O O . GLU B 1 29 ? -7.539 14.096 -1.276 1.00 25.52 26 GLU B O 1
ATOM 852 N N . SER B 1 30 ? -5.843 14.610 -2.681 1.00 22.73 27 SER B N 1
ATOM 853 C CA . SER B 1 30 ? -6.293 15.958 -2.972 1.00 24.92 27 SER B CA 1
ATOM 854 C C . SER B 1 30 ? -7.647 15.911 -3.673 1.00 25.62 27 SER B C 1
ATOM 855 O O . SER B 1 30 ? -8.497 16.763 -3.451 1.00 27.48 27 SER B O 1
ATOM 858 N N . ILE B 1 31 ? -7.845 14.871 -4.481 1.00 24.75 28 ILE B N 1
ATOM 859 C CA . ILE B 1 31 ? -9.117 14.590 -5.144 1.00 25.41 28 ILE B CA 1
ATOM 860 C C . ILE B 1 31 ? -10.209 14.166 -4.133 1.00 28.05 28 ILE B C 1
ATOM 861 O O . ILE B 1 31 ? -11.313 14.725 -4.117 1.00 29.23 28 ILE B O 1
ATOM 866 N N . ILE B 1 32 ? -9.906 13.191 -3.282 1.00 26.62 29 ILE B N 1
ATOM 867 C CA . ILE B 1 32 ? -10.870 12.687 -2.304 1.00 27.83 29 ILE B CA 1
ATOM 868 C C . ILE B 1 32 ? -11.357 13.821 -1.398 1.00 30.78 29 ILE B C 1
ATOM 869 O O . ILE B 1 32 ? -12.559 13.941 -1.124 1.00 31.16 29 ILE B O 1
ATOM 874 N N . ASN B 1 33 ? -10.423 14.675 -0.974 1.00 25.00 30 ASN B N 1
ATOM 875 C CA . ASN B 1 33 ? -10.719 15.724 0.007 1.00 25.17 30 ASN B CA 1
ATOM 876 C C . ASN B 1 33 ? -11.315 16.995 -0.594 1.00 24.70 30 ASN B C 1
ATOM 877 O O . ASN B 1 33 ? -11.750 17.892 0.141 1.00 28.06 30 ASN B O 1
ATOM 882 N N . GLY B 1 34 ? -11.349 17.067 -1.923 1.00 28.85 31 GLY B N 1
ATOM 883 C CA . GLY B 1 34 ? -11.708 18.286 -2.653 1.00 31.77 31 GLY B CA 1
ATOM 884 C C . GLY B 1 34 ? -13.118 18.864 -2.568 1.00 40.45 31 GLY B C 1
ATOM 885 O O . GLY B 1 34 ? -13.356 19.950 -3.096 1.00 45.27 31 GLY B O 1
ATOM 886 N N . GLY B 1 35 ? -14.051 18.177 -1.900 1.00 35.12 32 GLY B N 1
ATOM 887 C CA . GLY B 1 35 ? -15.445 18.643 -1.817 1.00 35.75 32 GLY B CA 1
ATOM 888 C C . GLY B 1 35 ? -15.819 19.538 -0.633 1.00 39.33 32 GLY B C 1
ATOM 889 O O . GLY B 1 35 ? -14.949 20.075 0.074 1.00 35.48 32 GLY B O 1
ATOM 890 N N . GLY B 1 36 ? -17.127 19.695 -0.424 1.00 42.58 33 GLY B N 1
ATOM 891 C CA . GLY B 1 36 ? -17.671 20.529 0.657 1.00 42.00 33 GLY B CA 1
ATOM 892 C C . GLY B 1 36 ? -18.031 19.782 1.936 1.00 35.75 33 GLY B C 1
ATOM 893 O O . GLY B 1 36 ? -17.635 18.624 2.128 1.00 36.16 33 GLY B O 1
ATOM 894 N N . SER B 1 37 ? -18.782 20.461 2.807 1.00 27.54 34 SER B N 1
ATOM 895 C CA . SER B 1 37 ? -19.159 19.922 4.131 1.00 27.11 34 SER B CA 1
ATOM 896 C C . SER B 1 37 ? -20.149 18.750 4.011 1.00 33.92 34 SER B C 1
ATOM 897 O O . SER B 1 37 ? -20.247 17.911 4.920 1.00 27.76 34 SER B O 1
ATOM 900 N N . GLY B 1 38 ? -20.863 18.688 2.888 1.00 37.67 35 GLY B N 1
ATOM 901 C CA . GLY B 1 38 ? -21.853 17.633 2.648 1.00 33.20 35 GLY B CA 1
ATOM 902 C C . GLY B 1 38 ? -23.286 18.068 2.900 1.00 37.02 35 GLY B C 1
ATOM 903 O O . GLY B 1 38 ? -24.222 17.256 2.798 1.00 33.26 35 GLY B O 1
ATOM 904 N N . GLY B 1 39 ? -23.470 19.353 3.206 1.00 31.09 36 GLY B N 1
ATOM 905 C CA . GLY B 1 39 ? -24.800 19.883 3.492 1.00 26.09 36 GLY B CA 1
ATOM 906 C C . GLY B 1 39 ? -24.929 20.527 4.860 1.00 27.86 36 GLY B C 1
ATOM 907 O O . GLY B 1 39 ? -24.014 20.462 5.682 1.00 31.70 36 GLY B O 1
ATOM 908 N N . GLY B 1 40 ? -26.089 21.127 5.104 1.00 26.23 37 GLY B N 1
ATOM 909 C CA . GLY B 1 40 ? -26.333 21.899 6.322 1.00 33.66 37 GLY B CA 1
ATOM 910 C C . GLY B 1 40 ? -26.491 21.116 7.616 1.00 32.45 37 GLY B C 1
ATOM 911 O O . GLY B 1 40 ? -26.151 21.612 8.708 1.00 29.72 37 GLY B O 1
ATOM 912 N N . SER B 1 41 ? -27.022 19.901 7.526 1.00 25.70 38 SER B N 1
ATOM 913 C CA . SER B 1 41 ? -27.390 19.211 8.754 1.00 23.23 38 SER B CA 1
ATOM 914 C C . SER B 1 41 ? -26.212 18.463 9.357 1.00 18.16 38 SER B C 1
ATOM 915 O O . SER B 1 41 ? -25.259 18.131 8.650 1.00 20.20 38 SER B O 1
ATOM 918 N N . MET B 1 42 ? -26.303 18.158 10.651 1.00 25.16 39 MET B N 1
ATOM 919 C CA . MET B 1 42 ? -25.285 17.345 11.290 1.00 22.83 39 MET B CA 1
ATOM 920 C C . MET B 1 42 ? -25.224 15.975 10.637 1.00 21.20 39 MET B C 1
ATOM 921 O O . MET B 1 42 ? -24.150 15.451 10.420 1.00 21.16 39 MET B O 1
ATOM 926 N N . LEU B 1 43 ? -26.390 15.400 10.338 1.00 22.01 40 LEU B N 1
ATOM 927 C CA . LEU B 1 43 ? -26.395 14.102 9.644 1.00 23.00 40 LEU B CA 1
ATOM 928 C C . LEU B 1 43 ? -25.758 14.150 8.259 1.00 21.29 40 LEU B C 1
ATOM 929 O O . LEU B 1 43 ? -25.012 13.223 7.894 1.00 21.53 40 LEU B O 1
ATOM 934 N N . ASN B 1 44 ? -25.977 15.245 7.519 1.00 22.77 41 ASN B N 1
ATOM 935 C CA . ASN B 1 44 ? -25.335 15.449 6.223 1.00 23.32 41 ASN B CA 1
ATOM 936 C C . ASN B 1 44 ? -23.812 15.409 6.345 1.00 20.76 41 ASN B C 1
ATOM 937 O O . ASN B 1 44 ? -23.132 14.708 5.590 1.00 21.46 41 ASN B O 1
ATOM 942 N N . LYS B 1 45 ? -23.296 16.168 7.301 1.00 20.59 42 LYS B N 1
ATOM 943 C CA . LYS B 1 45 ? -21.841 16.291 7.489 1.00 21.60 42 LYS B CA 1
ATOM 944 C C . LYS B 1 45 ? -21.234 14.957 7.935 1.00 21.40 42 LYS B C 1
ATOM 945 O O . LYS B 1 45 ? -20.168 14.536 7.455 1.00 22.76 42 LYS B O 1
ATOM 951 N N . PHE B 1 46 ? -21.949 14.275 8.816 1.00 19.10 43 PHE B N 1
ATOM 952 C CA . PHE B 1 46 ? -21.530 12.959 9.335 1.00 20.77 43 PHE B CA 1
ATOM 953 C C . PHE B 1 46 ? -21.485 11.918 8.211 1.00 21.12 43 PHE B C 1
ATOM 954 O O . PHE B 1 46 ? -20.508 11.169 8.072 1.00 18.89 43 PHE B O 1
ATOM 962 N N . THR B 1 47 ? -22.532 11.884 7.399 1.00 20.19 44 THR B N 1
ATOM 963 C CA . THR B 1 47 ? -22.601 10.939 6.288 1.00 21.16 44 THR B CA 1
ATOM 964 C C . THR B 1 47 ? -21.437 11.132 5.294 1.00 20.56 44 THR B C 1
ATOM 965 O O . THR B 1 47 ? -20.789 10.156 4.896 1.00 21.60 44 THR B O 1
ATOM 969 N N . LYS B 1 48 ? -21.164 12.387 4.949 1.00 20.17 45 LYS B N 1
ATOM 970 C CA . LYS B 1 48 ? -20.015 12.757 4.120 1.00 22.10 45 LYS B CA 1
ATOM 971 C C . LYS B 1 48 ? -18.706 12.261 4.744 1.00 20.68 45 LYS B C 1
ATOM 972 O O . LYS B 1 48 ? -17.876 11.664 4.048 1.00 20.82 45 LYS B O 1
ATOM 978 N N . LYS B 1 49 ? -18.516 12.522 6.039 1.00 20.27 46 LYS B N 1
ATOM 979 C CA . LYS B 1 49 ? -17.304 12.066 6.734 1.00 22.21 46 LYS B CA 1
ATOM 980 C C . LYS B 1 49 ? -17.110 10.542 6.574 1.00 20.31 46 LYS B C 1
ATOM 981 O O . LYS B 1 49 ? -16.001 10.069 6.280 1.00 22.17 46 LYS B O 1
ATOM 987 N N . GLU B 1 50 ? -18.187 9.777 6.753 1.00 19.40 47 GLU B N 1
ATOM 988 C CA . GLU B 1 50 ? -18.069 8.318 6.766 1.00 21.25 47 GLU B CA 1
ATOM 989 C C . GLU B 1 50 ? -17.792 7.793 5.370 1.00 22.52 47 GLU B C 1
ATOM 990 O O . GLU B 1 50 ? -17.049 6.825 5.197 1.00 23.24 47 GLU B O 1
ATOM 996 N N . GLN B 1 51 ? -18.382 8.453 4.379 1.00 22.56 48 GLN B N 1
ATOM 997 C CA . GLN B 1 51 ? -18.101 8.128 2.979 1.00 25.52 48 GLN B CA 1
ATOM 998 C C . GLN B 1 51 ? -16.637 8.277 2.620 1.00 22.95 48 GLN B C 1
ATOM 999 O O . GLN B 1 51 ? -16.064 7.372 2.018 1.00 24.65 48 GLN B O 1
ATOM 1005 N N . ILE B 1 52 ? -16.035 9.388 3.043 1.00 20.64 49 ILE B N 1
ATOM 1006 C CA . ILE B 1 52 ? -14.628 9.685 2.745 1.00 23.74 49 ILE B CA 1
ATOM 1007 C C . ILE B 1 52 ? -13.737 8.699 3.478 1.00 20.59 49 ILE B C 1
ATOM 1008 O O . ILE B 1 52 ? -12.777 8.176 2.914 1.00 19.43 49 ILE B O 1
ATOM 1013 N N . LEU B 1 53 ? -14.059 8.427 4.744 1.00 18.21 50 LEU B N 1
ATOM 1014 C CA . LEU B 1 53 ? -13.336 7.404 5.486 1.00 19.72 50 LEU B CA 1
ATOM 1015 C C . LEU B 1 53 ? -13.395 6.040 4.771 1.00 20.82 50 LEU B C 1
ATOM 1016 O O . LEU B 1 53 ? -12.387 5.334 4.699 1.00 20.77 50 LEU B O 1
ATOM 1021 N N . SER B 1 54 ? -14.562 5.678 4.227 1.00 19.59 51 SER B N 1
ATOM 1022 C CA . SER B 1 54 ? -14.676 4.408 3.491 1.00 21.12 51 SER B CA 1
ATOM 1023 C C . SER B 1 54 ? -13.794 4.414 2.236 1.00 19.85 51 SER B C 1
ATOM 1024 O O . SER B 1 54 ? -13.089 3.430 1.966 1.00 22.80 51 SER B O 1
ATOM 1027 N N . GLU B 1 55 ? -13.842 5.507 1.475 1.00 20.94 52 GLU B N 1
ATOM 1028 C CA . GLU B 1 55 ? -12.956 5.668 0.290 1.00 19.01 52 GLU B CA 1
ATOM 1029 C C . GLU B 1 55 ? -11.476 5.549 0.683 1.00 19.27 52 GLU B C 1
ATOM 1030 O O . GLU B 1 55 ? -10.702 4.831 0.038 1.00 20.51 52 GLU B O 1
ATOM 1036 N N . LYS B 1 56 ? -11.074 6.248 1.739 1.00 18.71 53 LYS B N 1
ATOM 1037 C CA . LYS B 1 56 ? -9.686 6.155 2.194 1.00 19.25 53 LYS B CA 1
ATOM 1038 C C . LYS B 1 56 ? -9.286 4.734 2.581 1.00 18.68 53 LYS B C 1
ATOM 1039 O O . LYS B 1 56 ? -8.176 4.297 2.281 1.00 18.94 53 LYS B O 1
ATOM 1045 N N . GLN B 1 57 ? -10.192 4.021 3.262 1.00 19.38 54 GLN B N 1
ATOM 1046 C CA . GLN B 1 57 ? -9.953 2.643 3.658 1.00 22.08 54 GLN B CA 1
ATOM 1047 C C . GL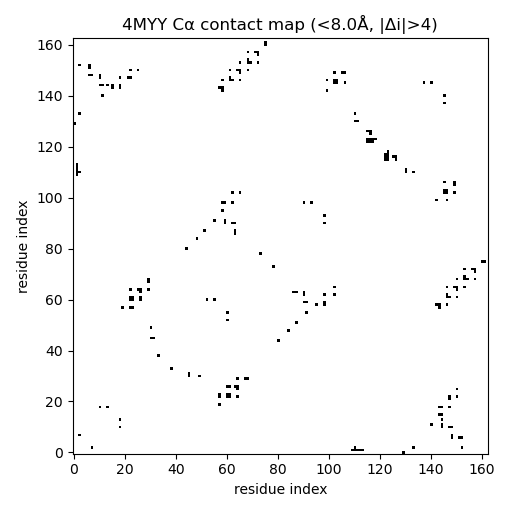N B 1 57 ? -9.757 1.760 2.429 1.00 20.78 54 GLN B C 1
ATOM 1048 O O . GLN B 1 57 ? -8.839 0.936 2.385 1.00 23.35 54 GLN B O 1
ATOM 1054 N N . GLN B 1 58 ? -10.601 1.953 1.415 1.00 19.66 55 GLN B N 1
ATOM 1055 C CA . GLN B 1 58 ? -10.520 1.148 0.223 1.00 20.26 55 GLN B CA 1
ATOM 1056 C C . GLN B 1 58 ? -9.217 1.422 -0.509 1.00 19.36 55 GLN B C 1
ATOM 1057 O O . GLN B 1 58 ? -8.530 0.502 -0.961 1.00 19.63 55 GLN B O 1
ATOM 1063 N N . ILE B 1 59 ? -8.884 2.700 -0.615 1.00 18.14 56 ILE B N 1
ATOM 1064 C CA . ILE B 1 59 ? -7.666 3.094 -1.317 1.00 18.99 56 ILE B CA 1
ATOM 1065 C C . ILE B 1 59 ? -6.409 2.528 -0.654 1.00 18.90 56 ILE B C 1
ATOM 1066 O O . ILE B 1 59 ? -5.477 2.115 -1.349 1.00 19.44 56 ILE B O 1
ATOM 1071 N N . LYS B 1 60 ? -6.402 2.509 0.682 1.00 20.20 57 LYS B N 1
ATOM 1072 C CA . LYS B 1 60 ? -5.289 1.949 1.449 1.00 22.85 57 LYS B CA 1
ATOM 1073 C C . LYS B 1 60 ? -4.984 0.492 1.071 1.00 23.69 57 LYS B C 1
ATOM 1074 O O . LYS B 1 60 ? -3.833 0.046 1.132 1.00 26.71 57 LYS B O 1
ATOM 1080 N N . GLN B 1 61 ? -6.023 -0.238 0.679 1.00 22.55 58 GLN B N 1
ATOM 1081 C CA . GLN B 1 61 ? -5.902 -1.668 0.349 1.00 23.57 58 GLN B CA 1
ATOM 1082 C C . GLN B 1 61 ? -5.537 -1.915 -1.111 1.00 23.10 58 GLN B C 1
ATOM 1083 O O . GLN B 1 61 ? -5.236 -3.039 -1.499 1.00 24.75 58 GLN B O 1
ATOM 1089 N N . LEU B 1 62 ? -5.553 -0.860 -1.925 1.00 19.57 59 LEU B N 1
ATOM 1090 C CA . LEU B 1 62 ? -5.183 -0.960 -3.330 1.00 18.75 59 LEU B CA 1
ATOM 1091 C C . LEU B 1 62 ? -3.673 -1.026 -3.528 1.00 18.99 59 LEU B C 1
ATOM 1092 O O . LEU B 1 62 ? -2.903 -0.524 -2.706 1.00 20.05 59 LEU B O 1
ATOM 1097 N N . SER B 1 63 ? -3.245 -1.654 -4.615 1.00 18.38 60 SER B N 1
ATOM 1098 C CA . SER B 1 63 ? -1.824 -1.609 -4.978 1.00 19.06 60 SER B CA 1
ATOM 1099 C C . SER B 1 63 ? -1.426 -0.222 -5.511 1.00 18.05 60 SER B C 1
ATOM 1100 O O . SER B 1 63 ? -2.278 0.562 -5.934 1.00 17.42 60 SER B O 1
ATOM 1103 N N . PRO B 1 64 ? -0.128 0.085 -5.538 1.00 19.43 61 PRO B N 1
ATOM 1104 C CA . PRO B 1 64 ? 0.298 1.350 -6.155 1.00 19.03 61 PRO B CA 1
ATOM 1105 C C . PRO B 1 64 ? -0.271 1.566 -7.567 1.00 18.36 61 PRO B C 1
ATOM 1106 O O . PRO B 1 64 ? -0.679 2.690 -7.919 1.00 18.13 61 PRO B O 1
ATOM 1110 N N . LEU B 1 65 ? -0.309 0.512 -8.376 1.00 18.28 62 LEU B N 1
ATOM 1111 C CA . LEU B 1 65 ? -0.771 0.673 -9.743 1.00 17.90 62 LEU B CA 1
ATOM 1112 C C . LEU B 1 65 ? -2.283 0.852 -9.776 1.00 16.49 62 LEU B C 1
ATOM 1113 O O . LEU B 1 65 ? -2.785 1.622 -10.606 1.00 16.64 62 LEU B O 1
ATOM 1118 N N . GLN B 1 66 ? -3.000 0.165 -8.882 1.00 16.16 63 GLN B N 1
ATOM 1119 C CA . GLN B 1 66 ? -4.462 0.405 -8.779 1.00 15.64 63 GLN B CA 1
ATOM 1120 C C . GLN B 1 66 ? -4.738 1.872 -8.421 1.00 15.50 63 GLN B C 1
ATOM 1121 O O . GLN B 1 66 ? -5.628 2.522 -8.989 1.00 15.66 63 GLN B O 1
ATOM 1127 N N . ARG B 1 67 ? -3.990 2.389 -7.468 1.00 15.03 64 ARG B N 1
ATOM 1128 C CA . ARG B 1 67 ? -4.160 3.811 -7.083 1.00 15.40 64 ARG B CA 1
ATOM 1129 C C . ARG B 1 67 ? -3.885 4.755 -8.265 1.00 14.97 64 ARG B C 1
ATOM 1130 O O . ARG B 1 67 ? -4.599 5.725 -8.456 1.00 14.49 64 ARG B O 1
ATOM 1138 N N . ALA B 1 68 ? -2.852 4.455 -9.046 1.00 15.03 65 ALA B N 1
ATOM 1139 C CA . ALA B 1 68 ? -2.484 5.309 -10.169 1.00 15.31 65 ALA B CA 1
ATOM 1140 C C . ALA B 1 68 ? -3.607 5.285 -11.194 1.00 15.31 65 ALA B C 1
ATOM 1141 O O . ALA B 1 68 ? -4.044 6.352 -11.673 1.00 15.48 65 ALA B O 1
ATOM 1143 N N . ALA B 1 69 ? -4.085 4.075 -11.507 1.00 15.24 66 ALA B N 1
ATOM 1144 C CA . ALA B 1 69 ? -5.144 3.930 -12.486 1.00 16.23 66 ALA B CA 1
ATOM 1145 C C . ALA B 1 69 ? -6.429 4.609 -12.036 1.00 15.99 66 ALA B C 1
ATOM 1146 O O . ALA B 1 69 ? -7.133 5.194 -12.883 1.00 16.86 66 ALA B O 1
ATOM 1148 N N . LEU B 1 70 ? -6.725 4.549 -10.729 1.00 15.49 67 LEU B N 1
ATOM 1149 C CA . LEU B 1 70 ? -7.916 5.206 -10.153 1.00 16.10 67 LEU B CA 1
ATOM 1150 C C . LEU B 1 70 ? -7.832 6.726 -10.322 1.00 16.11 67 LEU B C 1
ATOM 1151 O O . LEU B 1 70 ? -8.802 7.362 -10.756 1.00 16.71 67 LEU B O 1
ATOM 1156 N N . ALA B 1 71 ? -6.686 7.311 -9.969 1.00 16.45 68 ALA B N 1
ATOM 1157 C CA . ALA B 1 71 ? -6.465 8.747 -10.175 1.00 16.72 68 ALA B CA 1
ATOM 1158 C C . ALA B 1 71 ? -6.677 9.131 -11.629 1.00 16.95 68 ALA B C 1
ATOM 1159 O O . ALA B 1 71 ? -7.306 10.154 -11.892 1.00 17.73 68 ALA B O 1
ATOM 1161 N N . LEU B 1 72 ? -6.145 8.340 -12.564 1.00 16.63 69 LEU B N 1
ATOM 1162 C CA . LEU B 1 72 ? -6.213 8.712 -13.995 1.00 17.56 69 LEU B CA 1
ATOM 1163 C C . LEU B 1 72 ? -7.644 8.659 -14.447 1.00 18.70 69 LEU B C 1
ATOM 1164 O O . LEU B 1 72 ? -8.093 9.558 -15.133 1.00 18.25 69 LEU B O 1
ATOM 1169 N N . LYS B 1 73 ? -8.343 7.592 -14.074 1.00 18.47 70 LYS B N 1
ATOM 1170 C CA . LYS B 1 73 ? -9.761 7.476 -14.430 1.00 21.18 70 LYS B CA 1
ATOM 1171 C C . LYS B 1 73 ? -10.603 8.616 -13.912 1.00 19.42 70 LYS B C 1
ATOM 1172 O O . LYS B 1 73 ? -11.476 9.121 -14.607 1.00 20.20 70 LYS B O 1
ATOM 1178 N N . LYS B 1 74 ? -10.366 8.996 -12.670 1.00 18.96 71 LYS B N 1
ATOM 1179 C CA . LYS B 1 74 ? -11.074 10.092 -12.073 1.00 19.64 71 LYS B CA 1
ATOM 1180 C C . LYS B 1 74 ? -10.825 11.416 -12.800 1.00 19.43 71 LYS B C 1
ATOM 1181 O O . LYS B 1 74 ? -11.765 12.160 -13.078 1.00 19.32 71 LYS B O 1
ATOM 1187 N N . LEU B 1 75 ? -9.566 11.711 -13.103 1.00 18.01 72 LEU B N 1
ATOM 1188 C CA . LEU B 1 75 ? -9.271 12.963 -13.819 1.00 17.93 72 LEU B CA 1
ATOM 1189 C C . LEU B 1 75 ? -9.798 12.964 -15.256 1.00 17.76 72 LEU B C 1
ATOM 1190 O O . LEU B 1 75 ? -10.191 14.006 -15.787 1.00 18.35 72 LEU B O 1
ATOM 1195 N N . GLU B 1 76 ? -9.780 11.802 -15.903 1.00 17.73 73 GLU B N 1
ATOM 1196 C CA . GLU B 1 76 ? -10.342 11.693 -17.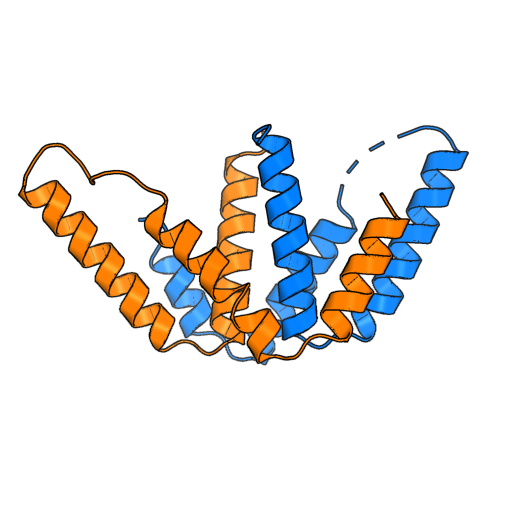257 1.00 19.05 73 GLU B CA 1
ATOM 1197 C C . GLU B 1 76 ? -11.829 12.035 -17.235 1.00 20.42 73 GLU B C 1
ATOM 1198 O O . GLU B 1 76 ? -12.356 12.814 -18.076 1.00 20.87 73 GLU B O 1
ATOM 1204 N N . THR B 1 77 ? -12.503 11.480 -16.233 1.00 20.38 74 THR B N 1
ATOM 1205 C CA . THR B 1 77 ? -13.901 11.728 -15.976 1.00 20.91 74 THR B CA 1
ATOM 1206 C C . THR B 1 77 ? -14.155 13.216 -15.663 1.00 21.79 74 THR B C 1
ATOM 1207 O O . THR B 1 77 ? -15.064 13.832 -16.222 1.00 23.54 74 THR B O 1
ATOM 1211 N N . LYS B 1 78 ? -13.319 13.809 -14.808 1.00 20.57 75 LYS B N 1
ATOM 1212 C CA . LYS B 1 78 ? -13.441 15.220 -14.497 1.00 21.18 75 LYS B CA 1
ATOM 1213 C C . LYS B 1 78 ? -13.255 16.094 -15.755 1.00 21.95 75 LYS B C 1
ATOM 1214 O O . LYS B 1 78 ? -14.001 17.049 -15.974 1.00 22.90 75 LYS B O 1
ATOM 1220 N N . LEU B 1 79 ? -12.272 15.759 -16.586 1.00 20.49 76 LEU B N 1
ATOM 1221 C CA . LEU B 1 79 ? -12.036 16.497 -17.823 1.00 21.60 76 LEU B CA 1
ATOM 1222 C C . LEU B 1 79 ? -13.207 16.412 -18.778 1.00 24.09 76 LEU B C 1
ATOM 1223 O O . LEU B 1 79 ? -13.622 17.426 -19.36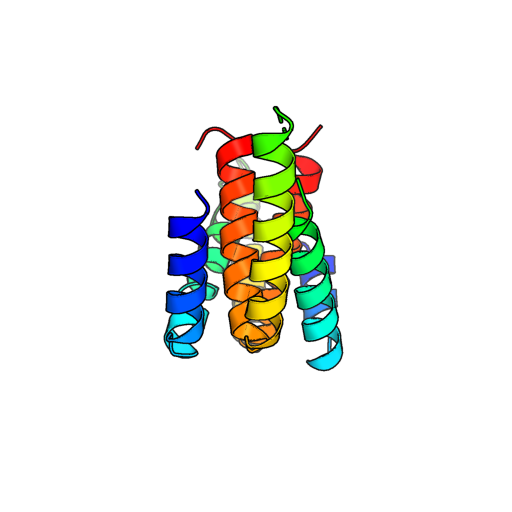9 1.00 23.70 76 LEU B O 1
ATOM 1228 N N . ASN B 1 80 ? -13.720 15.195 -18.952 1.00 24.09 77 ASN B N 1
ATOM 1229 C CA . ASN B 1 80 ? -14.913 14.984 -19.773 1.00 27.04 77 ASN B CA 1
ATOM 1230 C C . ASN B 1 80 ? -16.065 15.864 -19.304 1.00 28.22 77 ASN B C 1
ATOM 1231 O O . ASN B 1 80 ? -16.811 16.418 -20.119 1.00 31.13 77 ASN B O 1
ATOM 1236 N N . ASN B 1 81 ? -16.228 15.975 -17.989 1.00 28.42 78 ASN B N 1
ATOM 1237 C CA . ASN B 1 81 ? -17.350 16.710 -17.431 1.00 32.14 78 ASN B CA 1
ATOM 1238 C C . ASN B 1 81 ? -17.087 18.223 -17.514 1.00 32.15 78 ASN B C 1
ATOM 1239 O O . ASN B 1 81 ? -18.018 19.021 -17.435 1.00 38.83 78 ASN B O 1
ATOM 1244 N N . THR B 1 82 ? -15.825 18.606 -17.701 1.00 29.62 79 THR B N 1
ATOM 1245 C CA . THR B 1 82 ? -15.417 20.016 -17.760 1.00 30.55 79 THR B CA 1
ATOM 1246 C C . THR B 1 82 ? -15.363 20.570 -19.190 1.00 33.83 79 THR B C 1
ATOM 1247 O O . THR B 1 82 ? -15.891 21.654 -19.448 1.00 38.32 79 THR B O 1
ATOM 1251 N N . LEU B 1 83 ? -14.714 19.844 -20.107 1.00 31.88 80 LEU B N 1
ATOM 1252 C CA . LEU B 1 83 ? -14.660 20.226 -21.521 1.00 35.36 80 LEU B CA 1
ATOM 1253 C C . LEU B 1 83 ? -16.043 20.192 -22.179 1.00 39.67 80 LEU B C 1
ATOM 1254 O O . LEU B 1 83 ? -16.797 19.235 -22.010 1.00 43.18 80 LEU B O 1
ATOM 1259 N N . HIS B 1 84 ? -16.367 21.241 -22.928 1.00 46.72 81 HIS B N 1
ATOM 1260 C CA . HIS B 1 84 ? -17.666 21.354 -23.593 1.00 54.12 81 HIS B CA 1
ATOM 1261 C C . HIS B 1 84 ? -17.582 22.208 -24.854 1.00 55.71 81 HIS B C 1
ATOM 1262 O O . HIS B 1 84 ? -16.541 22.272 -25.498 1.00 49.24 81 HIS B O 1
#

InterPro domains:
  IPR001227 Acyl transferase domain superfamily [G3DSA:3.40.366.10] (577-880)
  IPR009081 Phosphopantetheine binding ACP domain [PF00550] (2080-2145)
  IPR009081 Phosphopantetheine binding ACP domain [PS50075] (2074-2149)
  IPR011032 GroES-like superfamily [SSF50129] (1459-1610)
  IPR013154 Alcohol dehydrogenase-like, N-terminal [PF08240] (1486-1574)
  IPR013968 Polyketide synthase-like, ketoreductase domain [PF08659] (1800-1977)
  IPR014030 Beta-ketoacyl synthase-like, N-terminal domain [PF00109] (44-298)
  IPR014031 Beta-ketoacyl synthase, C-terminal domain [PF02801] (307-423)
  IPR014043 Acyl transferase domain [PF00698] (579-896)
  IPR014043 Acyl transferase domain [SM00827] (579-877)
  IPR016035 Acyl transferase/acyl hydrolase/lysophospholipase [SSF52151] (576-875)
  IPR016036 Malonyl-CoA ACP transacylase, ACP-binding [SSF55048] (704-770)
  IPR016039 Thiolase-like [G3DSA:3.40.47.10] (41-481)
  IPR016039 Thiolase-like [SSF53901] (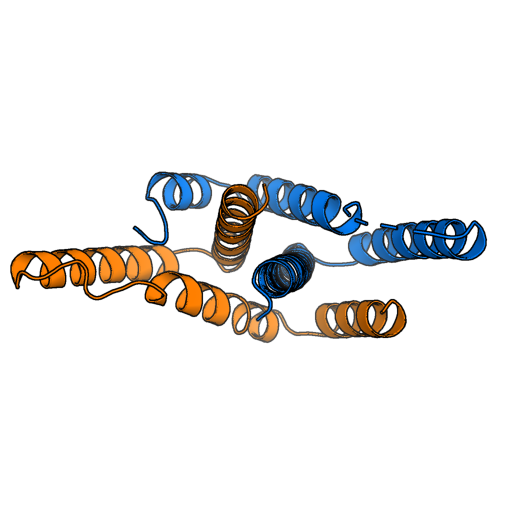42-414)
  IPR018201 Beta-ketoacyl synthase, active site [PS00606] (211-227)
  IPR020806 Polyketide synthase-like, phosphopantetheine-binding domain [SM00823] (2077-2149)
  IPR020807 Polyketide/metazoan fatty acid synthase-like, dehydratase domain [SM00826] (939-1101)
  IPR020841 Polyketide synthase, beta-ketoacyl synthase domain [PS52004] (43-471)
  IPR020841 Polyketide synthase, beta-ketoacyl synthase domain [SM00825] (46-474)
  IPR020843 Enoylreductase domain [SM00829] (1469-1784)

Nearest PDB structures (foldseek):
  4myy-assembly1_A  TM=1.013E+00  e=5.863E-10  Moorena producens 3L
  4myy-assembly1_B  TM=1.012E+00  e=4.515E-11  Moorena producens 3L
  4myy-assembly1_A  TM=8.552E-01  e=7.503E-08  Moorena producens 3L
  6prk-assembly1_A-2  TM=2.853E-01  e=5.924E+00  Bacillus subtilis subsp. subtilis str. 168

Radius of gyration: 17.48 Å; Cα contacts (8 Å, |Δi|>4): 121; chains: 2; bounding box: 42×36×53 Å

B-factor: mean 27.57, std 11.27, range [10.83, 98.4]

Foldseek 3Di:
DVQDPVNVVVVVPDDVVRLLVVLVVLLLCLLVPDDPVVVVVSVVVSVVVVVVLVVDDSVRSNVVSVVSVVVVVCVVVVD/DVVVVVVVVVVVVPDDPVVVLVVLVVLLVCVLPVDDCQDDDPVRNVVSVVVSVVVVVVLVPDDSVRSNVVSVVVVVVVVVVVPD

Sequence (163 aa):
SALEAKLLDEIKQSSNQELESSIDQILESIINGGSMLNKFTKKEQILSEKQQIKQLSPLQRAALALKKLETKLNNTLHENSALEAKLLDEIKQSSNQELESSSIDQILESIINGGGSGGGSMLNKFTKKEQILSEKQQIKQLSPLQRAALALKKLETKLNNTLH

Solvent-accessible surface area: 10195 Å² total; per-residue (Å²): 85,24,3,108,66,177,21,2,54,74,5,94,143,12,66,90,141,92,3,58,55,31,0,55,125,12,2,80,65,33,13,77,98,79,69,144,137,79,101,118,56,116,144,97,68,37,119,55,20,49,102,54,19,138,128,6,42,48,16,22,47,0,12,0,0,7,90,40,8,38,48,94,8,55,98,40,76,172,141,133,49,69,114,31,45,119,43,4,67,95,12,95,146,30,58,88,124,97,11,41,39,59,2,48,106,51,2,93,69,19,4,83,63,53,61,75,38,39,74,53,174,128,65,90,111,68,33,125,75,86,35,88,55,10,69,83,40,16,148,139,12,42,49,20,26,32,1,1,0,0,0,55,39,2,65,57,84,11,107,109,29,88,224

Secondary structure (DSSP, 8-state):
--S-HHHHHHHHT--HHHHHHHHHHHHHHHHH---HHHHHHHHHHHHHHHHHHHTS-HHHHHHHHHHHHHHHHHHHTT-/-HHHHHHHHHHHHHS-HHHHHHHHHHHHHHHHTTS---SSSHHHHHHHHHHHHHHHHHHHHS-HHHHHHHHHHHHHHHHHHH--